Protein AF-A0A809PSJ6-F1 (afdb_monomer_lite)

Sequence (65 aa):
MTRRQALLGRKAHARLLAALDKRKDADGRIALTLEVVYGHAFRPVNRKTAAGESIVRFDLPKKSP

Foldseek 3Di:
DDDPPDDQPPVSVVVVVVVQQVQADPVGDHDDDDDDDDDDPDDDDDQADPVGHGDDDDPDDDDDD

Structure (mmCIF, N/CA/C/O backbone):
data_AF-A0A809PSJ6-F1
#
_entry.id   AF-A0A809PSJ6-F1
#
loop_
_atom_site.group_PDB
_atom_site.id
_atom_site.type_symbol
_atom_site.label_atom_id
_atom_site.label_alt_id
_atom_site.label_comp_id
_atom_site.label_asym_id
_atom_site.label_entity_id
_atom_site.label_seq_id
_atom_site.pdbx_PDB_ins_code
_atom_site.Cartn_x
_atom_site.Cartn_y
_atom_site.Cartn_z
_atom_site.occupancy
_atom_site.B_iso_or_equiv
_atom_site.auth_seq_id
_atom_site.auth_comp_id
_atom_site.auth_asym_id
_atom_site.auth_atom_id
_atom_site.pdbx_PDB_model_num
ATOM 1 N N . MET A 1 1 ? -5.960 15.083 -13.416 1.00 48.84 1 MET A N 1
ATOM 2 C CA . MET A 1 1 ? -5.615 14.460 -12.116 1.00 48.84 1 MET A CA 1
ATOM 3 C C . MET A 1 1 ? -4.571 15.316 -11.416 1.00 48.84 1 MET A C 1
ATOM 5 O O . MET A 1 1 ? -3.430 15.364 -11.853 1.00 48.84 1 MET A O 1
ATOM 9 N N . THR A 1 2 ? -4.954 16.039 -10.369 1.00 56.44 2 THR A N 1
ATOM 10 C CA . THR A 1 2 ? -4.048 16.925 -9.625 1.00 56.44 2 THR A CA 1
ATOM 11 C C . THR A 1 2 ? -3.214 16.080 -8.660 1.00 56.44 2 THR A C 1
ATOM 13 O O . THR A 1 2 ? -3.702 15.653 -7.614 1.00 56.44 2 THR A O 1
ATOM 16 N N . ARG A 1 3 ? -1.962 15.773 -9.022 1.00 61.66 3 ARG A N 1
ATOM 17 C CA . ARG A 1 3 ? -1.007 15.114 -8.117 1.00 61.66 3 ARG A CA 1
ATOM 18 C C . ARG A 1 3 ? -0.746 16.068 -6.952 1.00 61.66 3 ARG A C 1
ATOM 20 O O . ARG A 1 3 ? -0.332 17.203 -7.177 1.00 61.66 3 ARG A O 1
ATOM 27 N N . ARG A 1 4 ? -1.016 15.641 -5.714 1.00 63.59 4 ARG A N 1
ATOM 28 C CA . ARG A 1 4 ? -0.689 16.456 -4.534 1.00 63.59 4 ARG A CA 1
ATOM 29 C C . ARG A 1 4 ? 0.815 16.744 -4.542 1.00 63.59 4 ARG A C 1
ATOM 31 O O . ARG A 1 4 ? 1.618 15.819 -4.578 1.00 63.59 4 ARG A O 1
ATOM 38 N N . GLN A 1 5 ? 1.158 18.029 -4.528 1.00 65.50 5 GLN A N 1
ATOM 39 C CA . GLN A 1 5 ? 2.527 18.559 -4.600 1.00 65.50 5 GLN A CA 1
ATOM 40 C C . GLN A 1 5 ? 3.300 18.433 -3.270 1.00 65.50 5 GLN A C 1
ATOM 42 O O . GLN A 1 5 ? 4.458 18.822 -3.200 1.00 65.50 5 GLN A O 1
ATOM 47 N N . ALA A 1 6 ? 2.683 17.911 -2.203 1.00 69.12 6 ALA A N 1
ATOM 48 C CA . ALA A 1 6 ? 3.253 17.920 -0.857 1.00 69.12 6 ALA A CA 1
ATOM 49 C C . ALA A 1 6 ? 3.019 16.606 -0.097 1.00 69.12 6 ALA A C 1
ATOM 51 O O . ALA A 1 6 ? 2.034 15.897 -0.329 1.00 69.12 6 ALA A O 1
ATOM 52 N N . LEU A 1 7 ? 3.925 16.320 0.845 1.00 72.62 7 LEU A N 1
ATOM 53 C CA . LEU A 1 7 ? 3.806 15.238 1.826 1.00 72.62 7 LEU A CA 1
ATOM 54 C C . LEU A 1 7 ? 2.523 15.404 2.662 1.00 72.62 7 LEU A C 1
ATOM 56 O O . LEU A 1 7 ? 2.052 16.521 2.888 1.00 72.62 7 LEU A O 1
ATOM 60 N N . LEU A 1 8 ? 1.946 14.295 3.142 1.00 78.94 8 LEU A N 1
ATOM 61 C CA . LEU A 1 8 ? 0.794 14.343 4.050 1.00 78.94 8 LEU A CA 1
ATOM 62 C C . LEU A 1 8 ? 1.148 15.164 5.302 1.00 78.94 8 LEU A C 1
ATOM 64 O O . LEU A 1 8 ? 2.028 14.788 6.071 1.00 78.94 8 LEU A O 1
ATOM 68 N N . GLY A 1 9 ? 0.440 16.273 5.536 1.00 87.81 9 GLY A N 1
ATOM 69 C CA . GLY A 1 9 ? 0.602 17.054 6.766 1.00 87.81 9 GLY A CA 1
ATOM 70 C C . GLY A 1 9 ? 0.232 16.244 8.018 1.00 87.81 9 GLY A C 1
ATOM 71 O O . GLY A 1 9 ? -0.591 15.327 7.951 1.00 87.81 9 GLY A O 1
ATOM 72 N N . ARG A 1 10 ? 0.782 16.615 9.187 1.00 91.00 10 ARG A N 1
ATOM 73 C CA . ARG A 1 10 ? 0.608 15.886 10.468 1.00 91.00 10 ARG A CA 1
ATOM 74 C C . ARG A 1 10 ? -0.846 15.520 10.792 1.00 91.00 10 ARG A C 1
ATOM 76 O O . ARG A 1 10 ? -1.124 14.387 11.168 1.00 91.00 10 ARG A O 1
ATOM 83 N N . LYS A 1 11 ? -1.789 16.449 10.595 1.00 91.50 11 LYS A N 1
ATOM 84 C CA . LYS A 1 11 ? -3.226 16.212 10.833 1.00 91.50 11 LYS A CA 1
ATOM 85 C C . LYS A 1 11 ? -3.804 15.142 9.901 1.00 91.50 11 LYS A C 1
ATOM 87 O O . LYS A 1 11 ? -4.622 14.329 10.322 1.00 91.50 11 LYS A O 1
ATOM 92 N N . ALA A 1 12 ? -3.384 15.139 8.638 1.00 91.62 12 ALA A N 1
ATOM 93 C CA . ALA A 1 12 ? -3.836 14.157 7.662 1.00 91.62 12 ALA A CA 1
ATOM 94 C C . ALA A 1 12 ? -3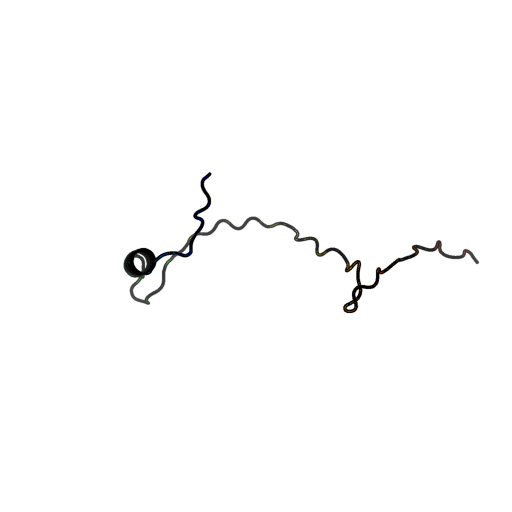.239 12.770 7.956 1.00 91.62 12 ALA A C 1
ATOM 96 O O . ALA A 1 12 ? -3.951 11.774 7.864 1.00 91.62 12 ALA A O 1
ATOM 97 N N . HIS A 1 13 ? -1.980 12.718 8.400 1.00 92.00 13 HIS A N 1
ATOM 98 C CA . HIS A 1 13 ? -1.344 11.493 8.884 1.00 92.00 13 HIS A CA 1
ATOM 99 C C . HIS A 1 13 ? -2.056 10.917 10.121 1.00 92.00 13 HIS A C 1
ATOM 101 O O . HIS A 1 13 ? -2.428 9.748 10.124 1.00 92.00 13 HIS A O 1
ATOM 107 N N . ALA A 1 14 ? -2.349 11.741 11.133 1.00 95.12 14 ALA A N 1
ATOM 108 C CA . ALA A 1 14 ? -3.081 11.300 12.324 1.00 95.12 14 ALA A CA 1
ATOM 109 C C . ALA A 1 14 ? -4.482 10.762 11.984 1.00 95.12 14 ALA A C 1
ATOM 111 O O . ALA A 1 14 ? -4.907 9.735 12.509 1.00 95.12 14 ALA A O 1
ATOM 112 N N . ARG A 1 15 ? -5.188 11.418 11.051 1.00 95.06 15 ARG A N 1
ATOM 113 C CA . ARG A 1 15 ? -6.495 10.950 10.570 1.00 95.06 15 ARG A CA 1
ATOM 114 C C . ARG A 1 15 ? -6.401 9.600 9.852 1.00 95.06 15 ARG A C 1
ATOM 116 O O . ARG A 1 15 ? -7.308 8.788 10.003 1.00 95.06 15 ARG A O 1
ATOM 123 N N . LEU A 1 16 ? -5.335 9.368 9.084 1.00 94.12 16 LEU A N 1
ATOM 124 C CA . LEU A 1 16 ? -5.080 8.081 8.436 1.00 94.12 16 LEU A CA 1
ATOM 125 C C . LEU A 1 16 ? -4.857 6.980 9.477 1.00 94.12 16 LEU A C 1
ATOM 127 O O . LEU A 1 16 ? -5.524 5.953 9.406 1.00 94.12 16 LEU A O 1
ATOM 131 N N . LEU A 1 17 ? -3.984 7.212 10.461 1.00 95.50 17 LEU A N 1
ATOM 132 C CA . LEU A 1 17 ? -3.720 6.241 11.527 1.00 95.50 17 LEU A CA 1
ATOM 133 C C . LEU A 1 17 ? -4.994 5.893 12.302 1.00 95.50 17 LEU A C 1
ATOM 135 O O . LEU A 1 17 ? -5.321 4.720 12.429 1.00 95.50 17 LEU A O 1
ATOM 139 N N . ALA A 1 18 ? -5.780 6.895 12.704 1.00 96.94 18 ALA A N 1
ATOM 140 C CA . ALA A 1 18 ? -7.045 6.665 13.401 1.00 96.94 18 ALA A CA 1
ATOM 141 C C . ALA A 1 18 ? -8.061 5.867 12.561 1.00 96.94 18 ALA A C 1
ATOM 143 O O . ALA A 1 18 ? -8.857 5.103 13.102 1.00 96.94 18 ALA A O 1
ATOM 144 N N . ALA A 1 19 ? -8.068 6.043 11.236 1.00 96.12 19 ALA A N 1
ATOM 145 C CA . ALA A 1 19 ? -8.927 5.263 10.349 1.00 96.12 19 ALA A CA 1
ATOM 146 C C . ALA A 1 19 ? -8.439 3.813 10.196 1.00 96.12 19 ALA A C 1
ATOM 148 O O . ALA A 1 19 ? -9.264 2.907 10.112 1.00 96.12 19 ALA A O 1
ATOM 149 N N . LEU A 1 20 ? -7.122 3.596 10.170 1.00 95.75 20 LEU A N 1
ATOM 150 C CA . LEU A 1 20 ? -6.520 2.264 10.115 1.00 95.75 20 LEU A CA 1
ATOM 151 C C . LEU A 1 20 ? -6.715 1.501 11.429 1.00 95.75 20 LEU A C 1
ATOM 153 O O . LEU A 1 20 ? -7.084 0.333 11.387 1.00 95.75 20 LEU A O 1
ATOM 157 N N . ASP A 1 21 ? -6.563 2.163 12.578 1.00 96.31 21 ASP A N 1
ATOM 158 C CA . ASP A 1 21 ? -6.784 1.555 13.895 1.00 96.31 21 ASP A CA 1
ATOM 159 C C . ASP A 1 21 ? -8.214 1.034 14.058 1.00 96.31 21 ASP A C 1
ATOM 161 O O . ASP A 1 21 ? -8.415 -0.060 14.572 1.00 96.31 21 ASP A O 1
ATOM 165 N N . LYS A 1 22 ? -9.212 1.753 13.530 1.00 96.69 22 LYS A N 1
ATOM 166 C CA . LYS A 1 22 ? -10.61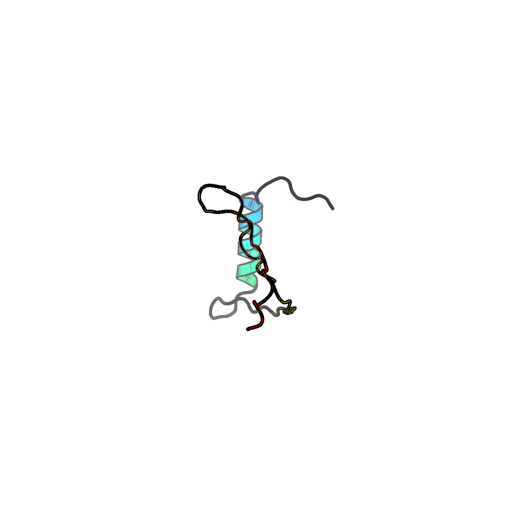6 1.302 13.525 1.00 96.69 22 LYS A CA 1
ATOM 167 C C . LYS A 1 22 ? -10.869 0.037 12.700 1.00 96.69 22 LYS A C 1
ATOM 169 O O . LYS A 1 22 ? -11.939 -0.547 12.824 1.00 96.69 22 LYS A O 1
ATOM 174 N N . ARG A 1 23 ? -9.943 -0.343 11.816 1.00 95.88 23 ARG A N 1
ATOM 175 C CA . ARG A 1 23 ? -10.046 -1.542 10.966 1.00 95.88 23 ARG A CA 1
ATOM 176 C C . ARG A 1 23 ? -9.269 -2.727 11.533 1.00 95.88 23 ARG A C 1
ATOM 178 O O . ARG A 1 23 ? -9.246 -3.771 10.885 1.00 95.88 23 ARG A O 1
ATOM 185 N N . LYS A 1 24 ? -8.596 -2.555 12.674 1.00 96.81 24 LYS A N 1
ATOM 186 C CA . LYS A 1 24 ? -7.855 -3.633 13.320 1.00 96.81 24 LYS A CA 1
ATOM 187 C C . LYS A 1 24 ? -8.807 -4.637 13.965 1.00 96.81 24 LYS A C 1
ATOM 189 O O . LYS A 1 24 ? -9.842 -4.253 14.505 1.00 96.81 24 LYS A O 1
ATOM 194 N N . ASP A 1 25 ? -8.439 -5.908 13.907 1.00 95.31 25 ASP A N 1
ATOM 195 C CA . ASP A 1 25 ? -9.066 -6.979 14.677 1.00 95.31 25 ASP A CA 1
ATOM 196 C C . ASP A 1 25 ? -8.543 -7.021 16.127 1.00 95.31 25 ASP A C 1
ATOM 198 O O . ASP A 1 25 ? -7.758 -6.168 16.553 1.00 95.31 25 ASP A O 1
ATOM 202 N N . ALA A 1 26 ? -8.990 -8.020 16.895 1.00 95.62 26 ALA A N 1
ATOM 203 C CA . ALA A 1 26 ? -8.569 -8.230 18.281 1.00 95.62 26 ALA A CA 1
ATOM 204 C C . ALA A 1 26 ? -7.052 -8.459 18.431 1.00 95.62 26 ALA A C 1
ATOM 206 O O . ALA A 1 26 ? -6.490 -8.149 19.479 1.00 95.62 26 ALA A O 1
ATOM 207 N N . ASP A 1 27 ? -6.388 -8.929 17.374 1.00 96.06 27 ASP A N 1
ATOM 208 C CA . ASP A 1 27 ? -4.944 -9.153 17.334 1.00 96.06 27 ASP A CA 1
ATOM 209 C C . ASP A 1 27 ? -4.173 -7.930 16.799 1.00 96.06 27 ASP A C 1
ATOM 211 O O . ASP A 1 27 ? -2.952 -7.972 16.631 1.00 96.06 27 ASP A O 1
ATOM 215 N N . GLY A 1 28 ? -4.863 -6.826 16.496 1.00 95.75 28 GLY A N 1
ATOM 216 C CA . GLY A 1 28 ? -4.259 -5.609 15.966 1.00 95.75 28 GLY A CA 1
ATOM 217 C C . GLY A 1 28 ? -3.943 -5.647 14.465 1.00 95.75 28 GLY A C 1
ATOM 218 O O . GLY A 1 28 ? -3.212 -4.773 13.984 1.00 95.75 28 GLY A O 1
ATOM 219 N N . ARG A 1 29 ? -4.467 -6.620 13.708 1.00 96.56 29 ARG A N 1
ATOM 220 C CA . ARG A 1 29 ? -4.224 -6.780 12.263 1.00 96.56 29 ARG A CA 1
ATOM 221 C C . ARG A 1 29 ? -5.332 -6.151 11.429 1.00 96.56 29 ARG A C 1
ATOM 223 O O . ARG A 1 29 ? -6.491 -6.139 11.818 1.00 96.56 29 ARG A O 1
ATOM 230 N N . ILE A 1 30 ? -4.982 -5.651 10.244 1.00 96.69 30 ILE A N 1
ATOM 231 C CA . ILE A 1 30 ? -5.947 -5.120 9.272 1.00 96.69 30 ILE A CA 1
ATOM 232 C C . ILE A 1 30 ? -6.075 -6.128 8.135 1.00 96.69 30 ILE A C 1
ATOM 234 O O . ILE A 1 30 ? -5.125 -6.322 7.376 1.00 96.69 30 ILE A O 1
ATOM 238 N N . ALA A 1 31 ? -7.248 -6.741 7.992 1.00 94.88 31 ALA A N 1
ATOM 239 C CA . ALA A 1 31 ? -7.527 -7.628 6.870 1.00 94.88 31 ALA A CA 1
ATOM 240 C C . ALA A 1 31 ? -7.594 -6.832 5.553 1.00 94.88 31 ALA A C 1
ATOM 242 O O . ALA A 1 31 ? -8.275 -5.804 5.458 1.00 94.88 31 ALA A O 1
ATOM 243 N N . LEU A 1 32 ? -6.881 -7.308 4.531 1.00 94.75 32 LEU A N 1
ATOM 244 C CA . LEU A 1 32 ? -6.857 -6.726 3.192 1.00 94.75 32 LEU A CA 1
ATOM 245 C C . LEU A 1 32 ? -7.082 -7.825 2.157 1.00 94.75 32 LEU A C 1
ATOM 247 O O . LEU A 1 32 ? -6.490 -8.898 2.241 1.00 94.75 32 LEU A O 1
ATOM 251 N N . THR A 1 33 ? -7.897 -7.520 1.155 1.00 93.88 33 THR A N 1
ATOM 252 C CA . THR A 1 33 ? -8.039 -8.330 -0.055 1.00 93.88 33 THR A CA 1
ATOM 253 C C . THR A 1 33 ? -7.352 -7.569 -1.176 1.00 93.88 33 THR A C 1
ATOM 255 O O . THR A 1 33 ? -7.629 -6.388 -1.384 1.00 93.88 33 THR A O 1
ATOM 258 N N . LEU A 1 34 ? -6.405 -8.219 -1.843 1.00 91.12 34 LEU A N 1
ATOM 259 C CA . LEU A 1 34 ? -5.584 -7.625 -2.890 1.00 91.12 34 LEU A CA 1
ATOM 260 C C . LEU A 1 34 ? -5.775 -8.435 -4.166 1.00 91.12 34 LEU A C 1
ATOM 262 O O . LEU A 1 34 ? -5.694 -9.661 -4.137 1.00 91.12 34 L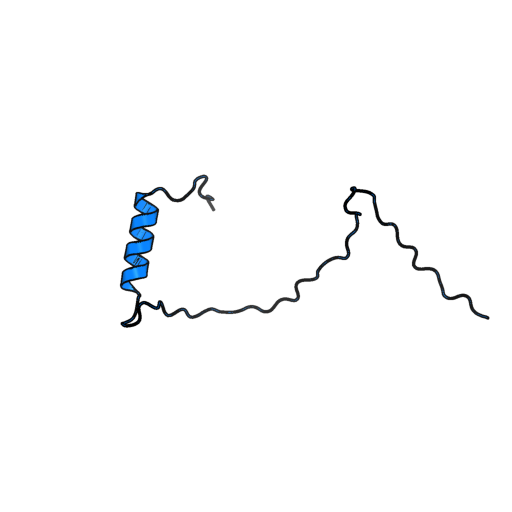EU A O 1
ATOM 266 N N . GLU A 1 35 ? -5.976 -7.748 -5.280 1.00 91.75 35 GLU A N 1
ATOM 267 C CA . GLU A 1 35 ? -5.892 -8.358 -6.601 1.00 91.75 35 GLU A CA 1
ATOM 268 C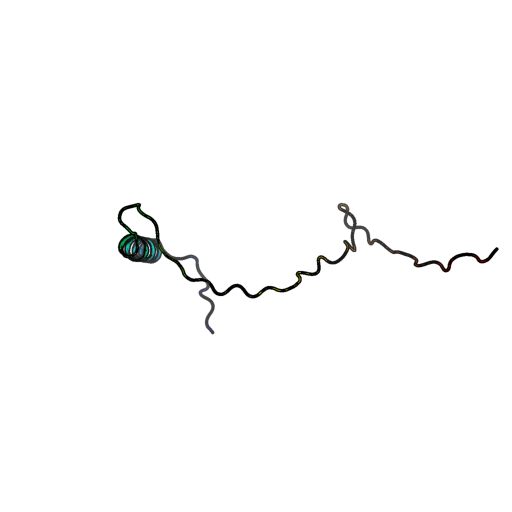 C . GLU A 1 35 ? -4.449 -8.251 -7.086 1.00 91.75 35 GLU A C 1
ATOM 270 O O . GLU A 1 35 ? -3.888 -7.158 -7.195 1.00 91.75 35 GLU A O 1
ATOM 275 N N . VAL A 1 36 ? -3.824 -9.398 -7.339 1.00 86.88 36 VAL A N 1
ATOM 276 C CA . VAL A 1 36 ? -2.442 -9.463 -7.812 1.00 86.88 36 VAL A CA 1
ATOM 277 C C . VAL A 1 36 ? -2.459 -9.716 -9.309 1.00 86.88 36 VAL A C 1
ATOM 279 O O . VAL A 1 36 ? -2.873 -10.778 -9.766 1.00 86.88 36 VAL A O 1
ATOM 282 N N . VAL A 1 37 ? -1.975 -8.743 -10.077 1.00 86.12 37 VAL A N 1
ATOM 283 C CA . VAL A 1 37 ? -1.727 -8.920 -11.509 1.00 86.12 37 VAL A CA 1
ATOM 284 C C . VAL A 1 37 ? -0.283 -9.369 -11.685 1.00 86.12 37 VAL A C 1
ATOM 286 O O . VAL A 1 37 ? 0.652 -8.617 -11.409 1.00 86.12 37 VAL A O 1
ATOM 289 N N . TYR A 1 38 ? -0.094 -10.600 -12.152 1.00 82.25 38 TYR A N 1
ATOM 290 C CA . TYR A 1 38 ? 1.230 -11.097 -12.504 1.00 82.25 38 TYR A CA 1
ATOM 291 C C . TYR A 1 38 ? 1.644 -10.548 -13.868 1.00 82.25 38 TYR A C 1
ATOM 293 O O . TYR A 1 38 ? 0.992 -10.785 -14.882 1.00 82.25 38 TYR A O 1
ATOM 301 N N . GLY A 1 39 ? 2.759 -9.827 -13.886 1.00 81.50 39 GLY A N 1
ATOM 302 C CA . GLY A 1 39 ? 3.455 -9.425 -15.098 1.00 81.50 39 GLY A CA 1
ATOM 303 C C . GLY A 1 39 ? 4.902 -9.885 -15.027 1.00 81.50 39 GLY A C 1
ATOM 304 O O . GLY A 1 39 ? 5.515 -9.882 -13.959 1.00 81.50 39 GLY A O 1
ATOM 305 N N . HIS A 1 40 ? 5.468 -10.269 -16.165 1.00 83.19 40 HIS A N 1
ATOM 306 C CA . HIS A 1 40 ? 6.899 -10.522 -16.246 1.00 83.19 40 HIS A CA 1
ATOM 307 C C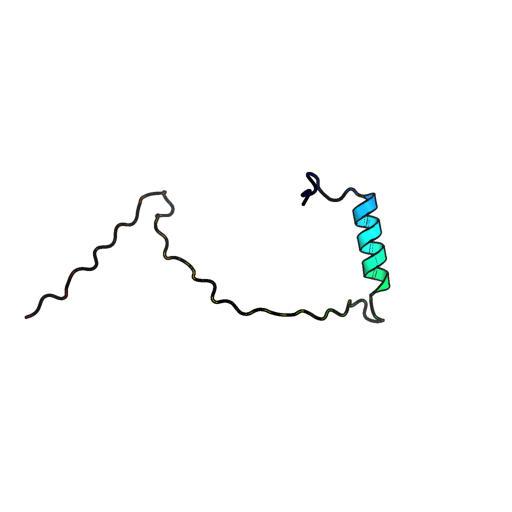 . HIS A 1 40 ? 7.620 -9.171 -16.240 1.00 83.19 40 HIS A C 1
ATOM 309 O O . HIS A 1 40 ? 7.573 -8.424 -17.216 1.00 83.19 40 HIS A O 1
ATOM 315 N N . ALA A 1 41 ? 8.285 -8.837 -15.135 1.00 73.50 41 ALA A N 1
ATOM 316 C CA . ALA A 1 41 ? 9.205 -7.711 -15.111 1.00 73.50 41 ALA A CA 1
ATOM 317 C C . ALA A 1 41 ? 10.482 -8.120 -15.863 1.00 73.50 41 ALA A C 1
ATOM 319 O O . ALA A 1 41 ? 11.322 -8.847 -15.334 1.00 73.50 41 ALA A O 1
ATOM 320 N N . PHE A 1 42 ? 10.626 -7.685 -17.116 1.00 75.25 42 PHE A N 1
ATOM 321 C CA . PHE A 1 42 ? 11.873 -7.879 -17.852 1.00 75.25 42 PHE A CA 1
ATOM 322 C C . PHE A 1 42 ? 12.950 -6.989 -17.231 1.00 75.25 42 PHE A C 1
ATOM 324 O O . PHE A 1 42 ? 12.870 -5.763 -17.303 1.00 75.25 42 PHE A O 1
ATOM 331 N N . ARG A 1 43 ? 13.966 -7.599 -16.614 1.00 78.75 43 ARG A N 1
ATOM 332 C CA . ARG A 1 43 ? 15.177 -6.884 -16.208 1.00 78.75 43 ARG A CA 1
ATOM 333 C C . ARG A 1 43 ? 16.061 -6.730 -17.448 1.00 78.75 43 ARG A C 1
ATOM 335 O O . ARG A 1 43 ? 16.656 -7.725 -17.866 1.00 78.75 43 ARG A O 1
ATOM 342 N N . PRO A 1 44 ? 16.171 -5.531 -18.050 1.00 80.75 44 PRO A N 1
ATOM 343 C CA . PRO A 1 44 ? 17.054 -5.354 -19.185 1.00 80.75 44 PRO A CA 1
ATOM 344 C C . PRO A 1 44 ? 18.491 -5.595 -18.739 1.00 80.75 44 PRO A C 1
ATOM 346 O O . PRO A 1 44 ? 18.887 -5.260 -17.619 1.00 80.75 44 PRO A O 1
ATOM 349 N N . VAL A 1 45 ? 19.282 -6.175 -19.632 1.00 86.19 45 VAL A N 1
ATOM 350 C CA . VAL A 1 45 ? 20.707 -6.334 -19.379 1.00 86.19 45 VAL A CA 1
ATOM 351 C C . VAL A 1 45 ? 21.345 -4.950 -19.258 1.00 86.19 45 VAL A C 1
ATOM 353 O O . VAL A 1 45 ? 21.002 -4.030 -20.006 1.00 86.19 45 VAL A O 1
ATOM 356 N N . ASN A 1 46 ? 22.273 -4.797 -18.314 1.00 87.88 46 ASN A N 1
ATOM 357 C CA . ASN A 1 46 ? 22.981 -3.538 -18.112 1.00 87.88 46 ASN A CA 1
ATOM 358 C C . ASN A 1 46 ? 23.690 -3.112 -19.406 1.00 87.88 46 ASN A C 1
ATOM 360 O O . ASN A 1 46 ? 24.475 -3.871 -19.971 1.00 87.88 46 ASN A O 1
ATOM 364 N N . ARG A 1 47 ? 23.418 -1.881 -19.854 1.00 90.56 47 ARG A N 1
ATOM 365 C CA . ARG A 1 47 ? 24.070 -1.257 -21.020 1.00 90.56 47 ARG A CA 1
ATOM 366 C C . ARG A 1 47 ? 25.314 -0.446 -20.651 1.00 90.56 47 ARG A C 1
ATOM 368 O O . ARG A 1 47 ? 26.013 0.017 -21.547 1.00 90.56 47 ARG A O 1
ATOM 375 N N . LYS A 1 48 ? 25.565 -0.246 -19.353 1.00 94.25 48 LYS A N 1
ATOM 376 C CA . LYS A 1 48 ? 26.697 0.528 -18.836 1.00 94.25 48 LYS A CA 1
ATOM 377 C C . LYS A 1 48 ? 27.417 -0.184 -17.693 1.00 94.25 48 LYS A C 1
ATOM 379 O O . LYS A 1 48 ? 26.782 -0.941 -16.955 1.00 94.25 48 LYS A O 1
ATOM 384 N N . THR A 1 49 ? 28.717 0.074 -17.554 1.00 90.44 49 THR A N 1
ATOM 385 C CA . THR A 1 49 ? 29.523 -0.334 -16.391 1.00 90.44 49 THR A CA 1
ATOM 386 C C . THR A 1 49 ? 29.207 0.553 -15.180 1.00 90.44 49 THR A C 1
ATOM 388 O O . THR A 1 49 ? 28.560 1.594 -15.313 1.00 90.44 49 THR A O 1
ATOM 391 N N . ALA A 1 50 ? 29.669 0.166 -13.987 1.00 90.06 50 ALA A N 1
ATOM 392 C CA . ALA A 1 50 ? 29.529 0.994 -12.783 1.00 90.06 50 ALA A CA 1
ATOM 393 C C . ALA A 1 50 ? 30.257 2.349 -12.904 1.00 90.06 50 ALA A C 1
ATOM 395 O O . ALA A 1 50 ? 29.824 3.327 -12.303 1.00 90.06 50 ALA A O 1
ATOM 396 N N . ALA A 1 51 ? 31.315 2.413 -13.720 1.00 92.69 51 ALA A N 1
ATOM 397 C CA . ALA A 1 51 ? 32.055 3.634 -14.037 1.00 92.69 51 ALA A CA 1
ATOM 398 C C . ALA A 1 51 ? 31.402 4.480 -15.154 1.00 92.69 51 ALA A C 1
ATOM 400 O O . ALA A 1 51 ? 31.859 5.582 -15.438 1.00 92.69 51 ALA A O 1
ATOM 401 N N . GLY A 1 52 ? 30.315 3.999 -15.773 1.00 92.44 52 GLY A N 1
ATOM 402 C CA . GLY A 1 52 ? 29.520 4.749 -16.752 1.00 92.44 52 GLY A CA 1
ATOM 403 C C . GLY A 1 52 ? 29.869 4.509 -18.225 1.00 92.44 52 GLY A C 1
ATOM 404 O O . GLY A 1 52 ? 29.236 5.113 -19.096 1.00 92.44 52 GLY A O 1
ATOM 405 N N . GLU A 1 53 ? 30.808 3.612 -18.523 1.00 95.19 53 GLU A N 1
ATOM 406 C CA . GLU A 1 53 ? 31.194 3.255 -19.894 1.00 95.19 53 GLU A CA 1
ATOM 407 C C . GLU A 1 53 ? 30.091 2.437 -20.573 1.00 95.19 53 GLU A C 1
ATOM 409 O O . GLU A 1 53 ? 29.349 1.712 -19.910 1.00 95.19 53 GLU A O 1
ATOM 414 N N . SER A 1 54 ? 29.982 2.523 -21.900 1.00 95.12 54 SER A N 1
ATOM 415 C CA . SER A 1 54 ? 28.987 1.754 -22.660 1.00 95.12 54 SER A CA 1
ATOM 416 C C . SER A 1 54 ? 29.465 0.324 -22.913 1.00 95.12 54 SER A C 1
ATOM 418 O O . SER A 1 54 ? 30.590 0.113 -23.355 1.00 95.12 54 SER A O 1
ATOM 420 N N . ILE A 1 55 ? 28.593 -0.660 -22.691 1.00 93.12 55 ILE A N 1
ATOM 421 C CA . ILE A 1 55 ? 28.864 -2.068 -23.006 1.00 93.12 55 ILE A CA 1
ATOM 422 C C . ILE A 1 55 ? 28.386 -2.344 -24.436 1.00 93.12 55 ILE A C 1
ATOM 424 O O . ILE A 1 55 ? 27.181 -2.390 -24.688 1.00 93.12 55 ILE A O 1
ATOM 428 N N . VAL A 1 56 ? 29.322 -2.560 -25.362 1.00 91.81 56 VAL A N 1
ATOM 429 C CA . VAL A 1 56 ? 29.042 -2.984 -26.744 1.00 91.81 56 VAL A CA 1
ATOM 4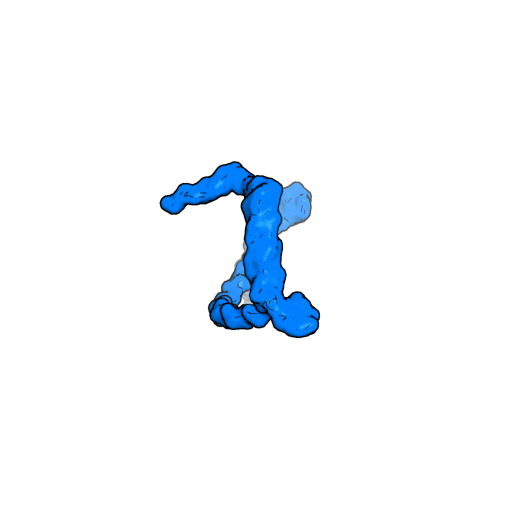30 C C . VAL A 1 56 ? 29.273 -4.490 -26.845 1.00 91.81 56 VAL A C 1
ATOM 432 O O . VAL A 1 56 ? 30.365 -4.970 -26.549 1.00 91.81 56 VAL A O 1
ATOM 435 N N . ARG A 1 57 ? 28.242 -5.250 -27.229 1.00 86.88 57 ARG A N 1
ATOM 436 C CA . ARG A 1 57 ? 28.329 -6.705 -27.430 1.00 86.88 57 ARG A CA 1
ATOM 437 C C . ARG A 1 57 ? 28.272 -7.026 -28.911 1.00 86.88 57 ARG A C 1
ATOM 439 O O . ARG A 1 57 ? 27.409 -6.508 -29.614 1.00 86.88 57 ARG A O 1
ATOM 446 N N . PHE A 1 58 ? 29.167 -7.899 -29.348 1.00 88.12 58 PHE A N 1
ATOM 447 C CA . PHE A 1 58 ? 29.161 -8.451 -30.694 1.00 88.12 58 PHE A CA 1
ATOM 448 C C . PHE A 1 58 ? 28.603 -9.872 -30.638 1.00 88.12 58 PHE A C 1
ATOM 450 O O . PHE A 1 58 ? 29.206 -10.740 -30.008 1.00 88.12 58 PHE A O 1
ATOM 457 N N . ASP A 1 59 ? 27.479 -10.112 -31.309 1.00 83.31 59 ASP A N 1
ATOM 458 C CA . ASP A 1 59 ? 26.995 -11.467 -31.574 1.00 83.31 59 ASP A CA 1
ATOM 459 C C . ASP A 1 59 ? 27.705 -11.984 -32.827 1.00 83.31 59 ASP A C 1
ATOM 461 O O . ASP A 1 59 ? 27.261 -11.791 -33.959 1.00 83.31 59 ASP A O 1
ATOM 465 N N . LEU A 1 60 ? 28.885 -12.570 -32.624 1.00 86.44 60 LEU A N 1
ATOM 466 C CA . LEU A 1 60 ? 29.695 -13.101 -33.716 1.00 86.44 60 LEU A CA 1
ATOM 467 C C . LEU A 1 60 ? 29.139 -14.462 -34.176 1.00 86.44 60 LEU A C 1
ATOM 469 O O . LEU A 1 60 ? 28.830 -15.311 -33.333 1.00 86.44 60 LEU A O 1
ATOM 473 N N . PRO A 1 61 ? 29.037 -14.713 -35.495 1.00 85.19 61 PRO A N 1
ATOM 474 C CA . PRO A 1 61 ? 28.620 -16.013 -36.007 1.00 85.19 61 PRO A CA 1
ATOM 475 C C . PRO A 1 61 ? 29.622 -17.099 -35.594 1.00 85.19 61 PRO A C 1
ATOM 477 O O . PRO A 1 61 ? 30.835 -16.874 -35.572 1.00 85.19 61 PRO A O 1
ATOM 480 N N . LYS A 1 62 ? 29.123 -18.302 -35.277 1.00 78.81 62 LYS A N 1
ATOM 481 C CA . LYS A 1 62 ? 29.990 -19.453 -34.991 1.00 78.81 62 LYS A CA 1
ATOM 482 C C . LYS A 1 62 ? 30.828 -19.764 -36.229 1.00 78.81 62 LYS A C 1
ATOM 484 O O . LYS A 1 62 ? 30.281 -19.973 -37.311 1.00 78.81 62 LYS A O 1
ATOM 489 N N . LYS A 1 63 ? 32.150 -19.812 -36.062 1.00 75.69 63 LYS A N 1
ATOM 490 C CA . LYS A 1 63 ? 33.064 -20.233 -37.125 1.00 75.69 63 LYS A CA 1
ATOM 491 C C . LYS A 1 63 ? 32.756 -21.698 -37.450 1.00 75.69 63 LYS A C 1
ATOM 493 O O . LYS A 1 63 ? 32.847 -22.546 -36.564 1.00 75.69 63 LYS A O 1
ATOM 498 N N . SER A 1 64 ? 32.312 -21.965 -38.677 1.00 70.56 64 SER A N 1
ATOM 499 C CA . SER A 1 64 ? 32.203 -23.341 -39.173 1.00 70.56 64 SER A CA 1
ATOM 500 C C . SER A 1 64 ? 33.620 -23.910 -39.348 1.00 70.56 64 SER A C 1
ATOM 502 O O . SER A 1 64 ? 34.518 -23.116 -39.651 1.00 70.56 64 SER A O 1
ATOM 504 N N . PRO A 1 65 ? 33.830 -25.210 -39.068 1.00 71.00 65 PRO A N 1
ATOM 505 C CA . PRO A 1 65 ? 35.141 -25.851 -39.157 1.00 71.00 65 PRO A CA 1
ATOM 506 C C . PRO A 1 65 ? 35.728 -25.797 -40.569 1.00 71.00 65 PRO A C 1
ATOM 508 O O . PRO A 1 65 ? 34.937 -25.809 -41.540 1.00 71.00 65 PRO A O 1
#

Secondary structure (DSSP, 8-state):
-----SPPPHHHHHHHHHHHHTTB-TTS-B-------------PPPSB-TTS-B-----PPPPP-

pLDDT: mean 86.48, std 10.98, range [48.84, 96.94]

Radius of gyration: 25.28 Å; chains: 1; bounding box: 46×44×58 Å